Protein AF-A0A925RQB2-F1 (afdb_monomer_lite)

pLDDT: mean 77.6, std 22.83, range [22.53, 98.12]

Foldseek 3Di:
DDDDDDDDDDDDDQDDDDDDDPPDPDPPDAAEGEAQAPPHPPVPCPDPCVVRYNYDYHQDDVVSCVPQDFQQDQEAEDRDQFAQVSLVVVCVSCVRSHHQNHKYKYAQLAPPCVVPRRGNNVVNVVCCCVVVVFLKDDDFPHSMIMGHNCCVPVCVVVSVVVVVVLVVVCVPDVPPSRDDDD

Radius of gyration: 17.48 Å; chains: 1; bounding box: 41×42×46 Å

Sequence (182 aa):
MLPVAACNGGGKLSGLYCARDRKALARGRRLVTLDAYPDHGEAYLNTEYAAKIDRRVGYLTPDLLTNDPLQSYDFIFLDAGHRYAEVKHDTELLLPLLSEGGYFLWHDYANWGRFNKLNGVPEYLHELSEGSGLPIARISGSGVAIHCPAWASSKRAVYLAALEDQNAASANDPWSVGSARG

Secondary structure (DSSP, 8-state):
-PPP------S--------S-SS---TT--EEEEESSTTTTGGGTTSTTGGGEEEEESS--TGGGTT--TT-EEEEEE----SHHHHHHHHHHHGGGEEEEEEEEES--SSTTTTTT---HHHHHHHHHHHH---EEEETTTTEEEE-GGGGTTTHHHHHHHHHHHHHHHTT-TT-TTS---

Structure (mmCIF, N/CA/C/O backbone):
data_AF-A0A925RQB2-F1
#
_entry.id   AF-A0A925RQB2-F1
#
loop_
_atom_site.group_PDB
_atom_site.id
_atom_site.type_symbol
_atom_site.label_atom_id
_atom_site.label_alt_id
_atom_site.label_comp_id
_atom_site.label_asym_id
_atom_site.label_entity_id
_atom_site.label_seq_id
_atom_site.pdbx_PDB_ins_code
_atom_site.Cartn_x
_atom_site.Cartn_y
_atom_site.Cartn_z
_atom_site.occupancy
_atom_site.B_iso_or_equiv
_atom_site.auth_seq_id
_atom_site.auth_comp_id
_atom_site.auth_asym_id
_atom_site.auth_atom_id
_atom_site.pdbx_PDB_model_num
ATOM 1 N N . MET A 1 1 ? 15.409 -24.572 14.974 1.00 28.67 1 MET A N 1
ATOM 2 C CA . MET A 1 1 ? 16.534 -23.942 14.256 1.00 28.67 1 MET A CA 1
ATOM 3 C C . MET A 1 1 ? 16.018 -23.570 12.870 1.00 28.67 1 MET A C 1
ATOM 5 O O . MET A 1 1 ? 15.758 -24.464 12.079 1.00 28.67 1 MET A O 1
ATOM 9 N N . LEU A 1 2 ? 15.676 -22.300 12.648 1.00 24.38 2 LEU A N 1
ATOM 10 C CA . LEU A 1 2 ? 15.154 -21.794 11.369 1.00 24.38 2 LEU A CA 1
ATOM 11 C C . LEU A 1 2 ? 16.307 -21.114 10.618 1.00 24.38 2 LEU A C 1
ATOM 13 O O . LEU A 1 2 ? 17.096 -20.439 11.282 1.00 24.38 2 LEU A O 1
ATOM 17 N N . PRO A 1 3 ? 16.425 -21.249 9.286 1.00 28.38 3 PRO A N 1
ATOM 18 C CA . PRO A 1 3 ? 17.392 -20.466 8.540 1.00 28.38 3 PRO A CA 1
ATOM 19 C C . PRO A 1 3 ? 16.861 -19.036 8.387 1.00 28.38 3 PRO A C 1
ATOM 21 O O . PRO A 1 3 ? 15.778 -18.809 7.850 1.00 28.38 3 PRO A O 1
ATOM 24 N N . VAL A 1 4 ? 17.632 -18.085 8.905 1.00 24.00 4 VAL A N 1
ATOM 25 C CA . VAL A 1 4 ? 17.542 -16.659 8.588 1.00 24.00 4 VAL A CA 1
ATOM 26 C C . VAL A 1 4 ? 18.332 -16.463 7.299 1.00 24.00 4 VAL A C 1
ATOM 28 O O . VAL A 1 4 ? 19.530 -16.736 7.277 1.00 24.00 4 VAL A O 1
ATOM 31 N N . ALA A 1 5 ? 17.677 -16.017 6.230 1.00 22.53 5 ALA A N 1
ATOM 32 C CA . ALA A 1 5 ? 18.368 -15.505 5.055 1.00 22.53 5 ALA A CA 1
ATOM 33 C C . ALA A 1 5 ? 18.423 -13.979 5.174 1.00 22.53 5 ALA A C 1
ATOM 35 O O . ALA A 1 5 ? 17.449 -13.285 4.896 1.00 22.53 5 ALA A O 1
ATOM 36 N N . ALA A 1 6 ? 19.559 -13.481 5.658 1.00 23.97 6 ALA A N 1
ATOM 37 C CA . ALA A 1 6 ? 19.970 -12.099 5.482 1.00 23.97 6 ALA A CA 1
ATOM 38 C C . ALA A 1 6 ? 20.800 -12.026 4.195 1.00 23.97 6 ALA A C 1
ATOM 40 O O . ALA A 1 6 ? 21.779 -12.761 4.065 1.00 23.97 6 ALA A O 1
ATOM 41 N N . CYS A 1 7 ? 20.441 -11.140 3.267 1.00 25.47 7 CYS A N 1
ATOM 42 C CA . CYS A 1 7 ? 21.325 -10.761 2.169 1.00 25.47 7 CYS A CA 1
ATOM 43 C C . CYS A 1 7 ? 21.833 -9.338 2.414 1.00 25.47 7 CYS A C 1
ATOM 45 O O . CYS A 1 7 ? 21.095 -8.366 2.292 1.00 25.47 7 CYS A O 1
ATOM 47 N N . ASN A 1 8 ? 23.112 -9.254 2.783 1.00 28.55 8 ASN A N 1
ATOM 48 C CA . ASN A 1 8 ? 23.937 -8.056 2.673 1.00 28.55 8 ASN A CA 1
ATOM 49 C C . ASN A 1 8 ? 24.392 -7.909 1.214 1.00 28.55 8 ASN A C 1
ATOM 51 O O . ASN A 1 8 ? 24.975 -8.842 0.666 1.00 28.55 8 ASN A O 1
ATOM 55 N N . GLY A 1 9 ? 24.188 -6.734 0.620 1.00 26.73 9 GLY A N 1
ATOM 56 C CA . GLY A 1 9 ? 24.735 -6.363 -0.689 1.00 26.73 9 GLY A CA 1
ATOM 57 C C . GLY A 1 9 ? 23.831 -5.356 -1.392 1.00 26.73 9 GLY A C 1
ATOM 58 O O . GLY A 1 9 ? 22.685 -5.666 -1.684 1.00 26.73 9 GLY A O 1
ATOM 59 N N . GLY A 1 10 ? 24.316 -4.129 -1.586 1.00 31.19 10 GLY A N 1
ATOM 60 C CA . GLY A 1 10 ? 23.510 -2.989 -2.019 1.00 31.19 10 GLY A CA 1
ATOM 61 C C . GLY A 1 10 ? 22.864 -3.133 -3.401 1.00 31.19 10 GLY A C 1
ATOM 62 O O . GLY A 1 10 ? 23.481 -3.639 -4.332 1.00 31.19 10 GLY A O 1
ATOM 63 N N . GLY A 1 11 ? 21.650 -2.587 -3.521 1.00 33.47 11 GLY A N 1
ATOM 64 C CA . GLY A 1 11 ? 20.972 -2.324 -4.792 1.00 33.47 11 GLY A CA 1
ATOM 65 C C . GLY A 1 11 ? 19.582 -2.953 -4.897 1.00 33.47 11 GLY A C 1
ATOM 66 O O . GLY A 1 11 ? 19.475 -4.110 -5.265 1.00 33.47 11 GLY A O 1
ATOM 67 N N . LYS A 1 12 ? 18.551 -2.142 -4.605 1.00 41.75 12 LYS A N 1
ATOM 68 C CA . LYS A 1 12 ? 17.113 -2.284 -4.935 1.00 41.75 12 LYS A CA 1
ATOM 69 C C . LYS A 1 12 ? 16.472 -3.664 -4.708 1.00 41.75 12 LYS A C 1
ATOM 71 O O . LYS A 1 12 ? 16.556 -4.560 -5.539 1.00 41.75 12 LYS A O 1
ATOM 76 N N . LEU A 1 13 ? 15.734 -3.768 -3.604 1.00 31.92 13 LEU A N 1
ATOM 77 C CA . LEU A 1 13 ? 14.808 -4.863 -3.327 1.00 31.92 13 LEU A CA 1
ATOM 78 C C . LEU A 1 13 ? 13.462 -4.594 -4.019 1.00 31.92 13 LEU A C 1
ATOM 80 O O . LEU A 1 13 ? 13.016 -3.456 -4.101 1.00 31.92 13 LEU A O 1
ATOM 84 N N . SER A 1 14 ? 12.854 -5.654 -4.548 1.00 36.66 14 SER A N 1
ATOM 85 C CA . SER A 1 14 ? 11.438 -5.730 -4.923 1.00 36.66 14 SER A CA 1
ATOM 86 C C . SER A 1 14 ? 10.809 -6.740 -3.964 1.00 36.66 14 SER A C 1
ATOM 88 O O . SER A 1 14 ? 11.253 -7.888 -3.874 1.00 36.66 14 SER A O 1
ATOM 90 N N . GLY A 1 15 ? 9.883 -6.266 -3.132 1.00 35.09 15 GLY A N 1
ATOM 91 C CA . GLY A 1 15 ? 9.416 -6.978 -1.946 1.00 35.09 15 GLY A CA 1
ATOM 92 C C . GLY A 1 15 ? 8.273 -7.963 -2.188 1.00 35.09 15 GLY A C 1
ATOM 93 O O . GLY A 1 15 ? 7.390 -7.717 -3.005 1.00 35.09 15 GLY A O 1
ATOM 94 N N . LEU A 1 16 ? 8.249 -9.050 -1.400 1.00 32.28 16 LEU A N 1
ATOM 95 C CA . LEU A 1 16 ? 7.038 -9.823 -1.115 1.00 32.28 16 LEU A CA 1
ATOM 96 C C . LEU A 1 16 ? 7.206 -10.798 0.076 1.00 32.28 16 LEU A C 1
ATOM 98 O O . LEU A 1 16 ? 8.047 -11.691 0.021 1.00 32.28 16 LEU A O 1
ATOM 102 N N . TYR A 1 17 ? 6.354 -10.711 1.108 1.00 38.97 17 TYR A N 1
ATOM 103 C CA . TYR A 1 17 ? 6.124 -11.793 2.086 1.00 38.97 17 TYR A CA 1
ATOM 104 C C . TYR A 1 17 ? 4.675 -11.765 2.608 1.00 38.97 17 TYR A C 1
ATOM 106 O O . TYR A 1 17 ? 4.195 -10.728 3.054 1.00 38.97 17 TYR A O 1
ATOM 114 N N . CYS A 1 18 ? 4.001 -12.923 2.619 1.00 30.14 18 CYS A N 1
ATOM 115 C CA . CYS A 1 18 ? 2.698 -13.134 3.266 1.00 30.14 18 CYS A CA 1
ATOM 116 C C . CYS A 1 18 ? 2.768 -14.305 4.266 1.00 30.14 18 CYS A C 1
ATOM 118 O O . CYS A 1 18 ? 3.526 -15.260 4.095 1.00 30.14 18 CYS A O 1
ATOM 120 N N . ALA A 1 19 ? 1.994 -14.173 5.345 1.00 30.70 19 ALA A N 1
ATOM 121 C CA . ALA A 1 19 ? 2.156 -14.802 6.649 1.00 30.70 19 ALA A CA 1
ATOM 122 C C . ALA A 1 19 ? 1.795 -16.301 6.777 1.00 30.70 19 ALA A C 1
ATOM 124 O O . ALA A 1 19 ? 1.042 -16.880 6.000 1.00 30.70 19 ALA A O 1
ATOM 125 N N . ARG A 1 20 ? 2.353 -16.869 7.861 1.00 35.81 20 ARG A N 1
ATOM 126 C CA . ARG A 1 20 ? 2.060 -18.121 8.590 1.00 35.81 20 ARG A CA 1
ATOM 127 C C . ARG A 1 20 ? 0.790 -18.885 8.170 1.00 35.81 20 ARG A C 1
ATOM 129 O O . ARG A 1 20 ? -0.264 -18.673 8.750 1.00 35.81 20 ARG A O 1
ATOM 136 N N . ASP A 1 21 ? 0.949 -19.876 7.299 1.00 32.41 21 ASP A N 1
ATOM 137 C CA . ASP A 1 21 ? 0.680 -21.296 7.584 1.00 32.41 21 ASP A CA 1
ATOM 138 C C . ASP A 1 21 ? 1.189 -22.133 6.393 1.00 32.41 21 ASP A C 1
ATOM 140 O O . ASP A 1 21 ? 0.925 -21.808 5.237 1.00 32.41 21 ASP A O 1
ATOM 144 N N . ARG A 1 22 ? 1.951 -23.209 6.634 1.00 40.47 22 ARG A N 1
ATOM 145 C CA . ARG A 1 22 ? 2.504 -24.055 5.548 1.00 40.47 22 ARG A CA 1
ATOM 146 C C . ARG A 1 22 ? 1.448 -24.964 4.914 1.00 40.47 22 ARG A C 1
ATOM 148 O O . ARG A 1 22 ? 1.740 -25.650 3.935 1.00 40.47 22 ARG A O 1
ATOM 155 N N . LYS A 1 23 ? 0.230 -25.004 5.456 1.00 33.28 23 LYS A N 1
ATOM 156 C CA . LYS A 1 23 ? -0.856 -25.837 4.940 1.00 33.28 23 LYS A CA 1
ATOM 157 C C . LYS A 1 23 ? -1.840 -24.994 4.134 1.00 33.28 23 LYS A C 1
ATOM 159 O O . LYS A 1 23 ? -2.765 -24.407 4.671 1.00 33.28 23 LYS A O 1
ATOM 164 N N . ALA A 1 24 ? -1.627 -25.032 2.821 1.00 38.72 24 ALA A N 1
ATOM 165 C CA . ALA A 1 24 ? -2.525 -24.568 1.770 1.00 38.72 24 ALA A CA 1
ATOM 166 C C . ALA A 1 24 ? -2.785 -23.048 1.728 1.00 38.72 24 ALA A C 1
ATOM 168 O O . ALA A 1 24 ? -3.635 -22.497 2.427 1.00 38.72 24 ALA A O 1
ATOM 169 N N . LEU A 1 25 ? -2.174 -22.388 0.738 1.00 49.84 25 LEU A N 1
ATOM 170 C CA . LEU A 1 25 ? -2.917 -21.391 -0.033 1.00 49.84 25 LEU A CA 1
ATOM 171 C C . LEU A 1 25 ? -4.225 -22.073 -0.462 1.00 49.84 25 LEU A C 1
ATOM 173 O O . LEU A 1 25 ? -4.214 -22.975 -1.299 1.00 49.84 25 LEU A O 1
ATOM 177 N N . ALA A 1 26 ? -5.328 -21.751 0.214 1.00 45.72 26 ALA A N 1
ATOM 178 C CA . ALA A 1 26 ? -6.637 -22.294 -0.111 1.00 45.72 26 ALA A CA 1
ATOM 179 C C . ALA A 1 26 ? -6.948 -22.022 -1.592 1.00 45.72 26 ALA A C 1
ATOM 181 O O . ALA A 1 26 ? -6.505 -21.011 -2.143 1.00 45.72 26 ALA A O 1
ATOM 182 N N . ARG A 1 27 ? -7.702 -22.925 -2.236 1.00 48.12 27 ARG A N 1
ATOM 183 C CA . ARG A 1 27 ? -8.175 -22.748 -3.619 1.00 48.12 27 ARG A CA 1
ATOM 184 C C . ARG A 1 27 ? -8.740 -21.330 -3.785 1.00 48.12 27 ARG A C 1
ATOM 186 O O . ARG A 1 27 ? -9.687 -20.981 -3.090 1.00 48.12 27 ARG A O 1
ATOM 193 N N . GLY A 1 28 ? -8.145 -20.540 -4.679 1.00 60.59 28 GLY A N 1
ATOM 194 C CA . GLY A 1 28 ? -8.595 -19.181 -5.001 1.00 60.59 28 GLY A CA 1
ATOM 195 C C . GLY A 1 28 ? -7.730 -18.030 -4.473 1.00 60.59 28 GLY A C 1
ATOM 196 O O . GLY A 1 28 ? -7.988 -16.895 -4.852 1.00 60.59 28 GLY A O 1
ATOM 197 N N . ARG A 1 29 ? -6.694 -18.276 -3.656 1.00 72.69 29 ARG A N 1
ATOM 198 C CA . ARG A 1 29 ? -5.721 -17.224 -3.297 1.00 72.69 29 ARG A CA 1
ATOM 199 C C . ARG A 1 29 ? -4.722 -17.023 -4.436 1.00 72.69 29 ARG A C 1
ATOM 201 O O . ARG A 1 29 ? -4.066 -17.981 -4.844 1.00 72.69 29 ARG A O 1
ATOM 208 N N . ARG A 1 30 ? -4.609 -15.791 -4.931 1.00 81.50 30 ARG A N 1
ATOM 209 C CA . ARG A 1 30 ? -3.688 -15.401 -6.005 1.00 81.50 30 ARG A CA 1
ATOM 210 C C . ARG A 1 30 ? -2.631 -14.475 -5.432 1.00 81.50 30 ARG A C 1
ATOM 212 O O . ARG A 1 30 ? -2.961 -13.553 -4.695 1.00 81.50 30 ARG A O 1
ATOM 219 N N . LEU A 1 31 ? -1.381 -14.725 -5.789 1.00 90.50 31 LEU A N 1
ATOM 220 C CA . LEU A 1 31 ? -0.293 -13.808 -5.515 1.00 90.50 31 LEU A CA 1
ATOM 221 C C . LEU A 1 31 ? 0.082 -13.115 -6.818 1.00 90.50 31 LEU A C 1
ATOM 223 O O . LEU A 1 31 ? 0.338 -13.797 -7.806 1.00 90.50 31 LEU A O 1
ATOM 227 N N . VAL A 1 32 ? 0.075 -11.788 -6.823 1.00 92.81 32 VAL A N 1
ATOM 228 C CA . VAL A 1 32 ? 0.421 -10.975 -7.992 1.00 92.81 32 VAL A CA 1
ATOM 229 C C . VAL A 1 32 ? 1.667 -10.174 -7.649 1.00 92.81 32 VAL A C 1
ATOM 231 O O . VAL A 1 32 ? 1.728 -9.581 -6.573 1.00 92.81 32 VAL A O 1
ATOM 234 N N . THR A 1 33 ? 2.657 -10.172 -8.538 1.00 92.50 33 THR A N 1
ATOM 235 C CA . THR A 1 33 ? 3.832 -9.299 -8.419 1.00 92.50 33 THR A CA 1
ATOM 236 C C . THR A 1 33 ? 3.915 -8.380 -9.625 1.00 92.50 33 THR A C 1
ATOM 238 O O . THR A 1 33 ? 3.571 -8.769 -10.743 1.00 92.50 33 THR A O 1
ATOM 241 N N . LEU A 1 34 ? 4.355 -7.150 -9.382 1.00 93.12 34 LEU A N 1
ATOM 242 C CA . LEU A 1 34 ? 4.580 -6.126 -10.394 1.00 93.12 34 LEU A CA 1
ATOM 243 C C . LEU A 1 34 ? 6.048 -5.722 -10.312 1.00 93.12 34 LEU A C 1
ATOM 245 O O . LEU A 1 34 ? 6.461 -5.023 -9.390 1.00 93.12 34 LEU A O 1
ATOM 249 N N . ASP A 1 35 ? 6.829 -6.204 -11.268 1.00 91.00 35 ASP A N 1
ATOM 250 C CA . ASP A 1 35 ? 8.269 -6.004 -11.324 1.00 91.00 35 ASP A CA 1
ATOM 251 C C . ASP A 1 35 ? 8.613 -5.057 -12.473 1.00 91.00 35 ASP A C 1
ATOM 253 O O . ASP A 1 35 ? 8.298 -5.338 -13.625 1.00 91.00 35 ASP A O 1
ATOM 257 N N . ALA A 1 36 ? 9.305 -3.948 -12.203 1.00 89.56 36 ALA A N 1
ATOM 258 C CA . ALA A 1 36 ? 9.655 -2.995 -13.263 1.00 89.56 36 ALA A CA 1
ATOM 259 C C . ALA A 1 36 ? 10.557 -3.610 -14.352 1.00 89.56 36 ALA A C 1
ATOM 261 O O . ALA A 1 36 ? 10.474 -3.213 -15.516 1.00 89.56 36 ALA A O 1
ATOM 262 N N . TYR A 1 37 ? 11.399 -4.580 -13.979 1.00 89.44 37 TYR A N 1
ATOM 263 C CA . TYR A 1 37 ? 12.404 -5.180 -14.852 1.00 89.44 37 TYR A CA 1
ATOM 264 C C . TYR A 1 37 ? 12.289 -6.712 -14.897 1.00 89.44 37 TYR A C 1
ATOM 266 O O . TYR A 1 37 ? 11.906 -7.341 -13.908 1.00 89.44 37 TYR A O 1
ATOM 274 N N . PRO A 1 38 ? 12.615 -7.340 -16.041 1.00 87.75 38 PRO A N 1
ATOM 275 C CA . PRO A 1 38 ? 12.459 -8.780 -16.236 1.00 87.75 38 PRO A CA 1
ATOM 276 C C . PRO A 1 38 ? 13.404 -9.638 -15.385 1.00 87.75 38 PRO A C 1
ATOM 278 O O . PRO A 1 38 ? 13.110 -10.820 -15.210 1.00 87.75 38 PRO A O 1
ATOM 281 N N . ASP A 1 39 ? 14.471 -9.061 -14.843 1.00 87.81 39 ASP A N 1
ATOM 282 C CA . ASP A 1 39 ? 15.444 -9.701 -13.955 1.00 87.81 39 ASP A CA 1
ATOM 283 C C . ASP A 1 39 ? 15.070 -9.611 -12.461 1.00 87.81 39 ASP A C 1
ATOM 285 O O . ASP A 1 39 ? 15.616 -10.319 -11.613 1.00 87.81 39 ASP A O 1
ATOM 289 N N . HIS A 1 40 ? 14.071 -8.801 -12.109 1.00 86.38 40 HIS A N 1
ATOM 290 C CA . HIS A 1 40 ? 13.502 -8.791 -10.763 1.00 86.38 40 HIS A CA 1
ATOM 291 C C . HIS A 1 40 ? 12.614 -10.025 -10.542 1.00 86.38 40 HIS A C 1
ATOM 293 O O . HIS A 1 40 ? 11.842 -10.411 -11.417 1.00 86.38 40 HIS A O 1
ATOM 299 N N . GLY A 1 41 ? 12.711 -10.672 -9.378 1.00 82.19 41 GLY A N 1
ATOM 300 C CA . GLY A 1 41 ? 11.933 -11.881 -9.073 1.00 82.19 41 GLY A CA 1
ATOM 301 C C . GLY A 1 41 ? 12.469 -13.178 -9.705 1.00 82.19 41 GLY A C 1
ATOM 302 O O . GLY A 1 41 ? 11.850 -14.234 -9.546 1.00 82.19 41 GLY A O 1
ATOM 303 N N . GLU A 1 42 ? 13.639 -13.147 -10.359 1.00 83.50 42 GLU A N 1
ATOM 304 C CA . GLU A 1 42 ? 14.295 -14.330 -10.951 1.00 83.50 42 GLU A CA 1
ATOM 305 C C . GLU A 1 42 ? 14.499 -15.481 -9.957 1.00 83.50 42 GLU A C 1
ATOM 307 O O . GLU A 1 42 ? 14.419 -16.652 -10.336 1.00 83.50 42 GLU A O 1
ATOM 312 N N . ALA A 1 43 ? 14.675 -15.155 -8.671 1.00 86.38 43 ALA A N 1
ATOM 313 C CA . ALA A 1 43 ? 14.815 -16.120 -7.582 1.00 86.38 43 ALA A CA 1
ATOM 314 C C . ALA A 1 43 ? 13.663 -17.144 -7.514 1.00 86.38 43 ALA A C 1
ATOM 316 O O . ALA A 1 43 ? 13.838 -18.221 -6.941 1.00 86.38 43 ALA A O 1
ATOM 317 N N . TYR A 1 44 ? 12.502 -16.841 -8.107 1.00 85.94 44 TYR A N 1
ATOM 318 C CA . TYR A 1 44 ? 11.328 -17.709 -8.077 1.00 85.94 44 TYR A CA 1
ATOM 319 C C . TYR A 1 44 ? 11.131 -18.564 -9.335 1.00 85.94 44 TYR A C 1
ATOM 321 O O . TYR A 1 44 ? 10.467 -19.594 -9.215 1.00 85.94 44 TYR A O 1
ATOM 329 N N . LEU A 1 45 ? 11.717 -18.216 -10.494 1.00 82.88 45 LEU A N 1
ATOM 330 C CA . LEU A 1 45 ? 11.382 -18.780 -11.822 1.00 82.88 45 LEU A CA 1
ATOM 331 C C . LEU A 1 45 ? 11.521 -20.310 -11.933 1.00 82.88 45 LEU A C 1
ATOM 333 O O . LEU A 1 45 ? 10.814 -20.931 -12.719 1.00 82.88 45 LEU A O 1
ATOM 337 N N . ASN A 1 46 ? 12.377 -20.924 -11.113 1.00 87.25 46 ASN A N 1
ATOM 338 C CA . ASN A 1 46 ? 12.624 -22.372 -11.103 1.00 87.25 46 ASN A CA 1
ATOM 339 C C . ASN A 1 46 ? 12.256 -23.034 -9.767 1.00 87.25 46 ASN A C 1
ATOM 341 O O . ASN A 1 46 ? 12.834 -24.045 -9.372 1.00 87.25 46 ASN A O 1
ATOM 345 N N . THR A 1 47 ? 11.311 -22.443 -9.041 1.00 87.88 47 THR A N 1
ATOM 346 C CA . THR A 1 47 ? 10.836 -22.955 -7.753 1.00 87.88 47 THR A CA 1
ATOM 347 C C . THR A 1 47 ? 9.385 -23.413 -7.858 1.00 87.88 47 THR A C 1
ATOM 349 O O . THR A 1 47 ? 8.634 -22.966 -8.723 1.00 87.88 47 THR A O 1
ATOM 352 N N . GLU A 1 48 ? 8.932 -24.238 -6.914 1.00 87.88 48 GLU A N 1
ATOM 353 C CA . GLU A 1 48 ? 7.507 -24.583 -6.785 1.00 87.88 48 GLU A CA 1
ATOM 354 C C . GLU A 1 48 ? 6.595 -23.365 -6.520 1.00 87.88 48 GLU A C 1
ATOM 356 O O . GLU A 1 48 ? 5.368 -23.470 -6.586 1.00 87.88 48 GLU A O 1
ATOM 361 N N . TYR A 1 49 ? 7.181 -22.211 -6.180 1.00 85.12 49 TYR A N 1
ATOM 362 C CA . TYR A 1 49 ? 6.459 -20.975 -5.912 1.00 85.12 49 TYR A CA 1
ATOM 363 C C . TYR A 1 49 ? 6.141 -20.192 -7.186 1.00 85.12 49 TYR A C 1
ATOM 365 O O . TYR A 1 49 ? 5.141 -19.484 -7.180 1.00 85.12 49 TYR A O 1
ATOM 373 N N . ALA A 1 50 ? 6.897 -20.360 -8.283 1.00 87.56 50 ALA A N 1
ATOM 374 C CA . ALA A 1 50 ? 6.623 -19.663 -9.548 1.00 87.56 50 ALA A CA 1
ATOM 375 C C . ALA A 1 50 ? 5.187 -19.892 -10.031 1.00 87.56 50 ALA A C 1
ATOM 377 O O . ALA A 1 50 ? 4.492 -18.947 -10.376 1.00 87.56 50 ALA A O 1
ATOM 378 N N . ALA A 1 51 ? 4.700 -21.134 -9.965 1.00 86.06 51 ALA A N 1
ATOM 379 C CA . ALA A 1 51 ? 3.336 -21.475 -10.376 1.00 86.06 51 ALA A CA 1
ATOM 380 C C . ALA A 1 51 ? 2.236 -20.840 -9.497 1.00 86.06 51 ALA A C 1
ATOM 382 O O . ALA A 1 51 ? 1.059 -20.902 -9.846 1.00 86.06 51 ALA A O 1
ATOM 383 N N . LYS A 1 52 ? 2.600 -20.264 -8.343 1.00 86.94 52 LYS A N 1
ATOM 384 C CA . LYS A 1 52 ? 1.687 -19.588 -7.409 1.00 86.94 52 LYS A CA 1
ATOM 385 C C . LYS A 1 52 ? 1.693 -18.065 -7.602 1.00 86.94 52 LYS A C 1
ATOM 387 O O . LYS A 1 52 ? 0.876 -17.398 -6.972 1.00 86.94 52 LYS A O 1
ATOM 392 N N . ILE A 1 53 ? 2.596 -17.538 -8.435 1.00 88.81 53 ILE A N 1
ATOM 393 C CA . ILE A 1 53 ? 2.821 -16.109 -8.656 1.00 88.81 53 ILE A CA 1
ATOM 394 C C . ILE A 1 53 ? 2.365 -15.740 -10.071 1.00 88.81 53 ILE A C 1
ATOM 396 O O . ILE A 1 53 ? 2.922 -16.202 -11.063 1.00 88.81 53 ILE A O 1
ATOM 400 N N . ASP A 1 54 ? 1.373 -14.863 -10.165 1.00 90.31 54 ASP A N 1
ATOM 401 C CA . ASP A 1 54 ? 1.097 -14.097 -11.375 1.00 90.31 54 ASP A CA 1
ATOM 402 C C . ASP A 1 54 ? 2.077 -12.924 -11.443 1.00 90.31 54 ASP A C 1
ATOM 404 O O . ASP A 1 54 ? 1.845 -11.860 -10.866 1.00 90.31 54 ASP A O 1
ATOM 408 N N . ARG A 1 55 ? 3.216 -13.156 -12.096 1.00 90.25 55 ARG A N 1
ATOM 409 C CA . ARG A 1 55 ? 4.257 -12.145 -12.252 1.00 90.25 55 ARG A CA 1
ATOM 410 C C . ARG A 1 55 ? 3.999 -11.304 -13.492 1.00 90.25 55 ARG A C 1
ATOM 412 O O . ARG A 1 55 ? 3.973 -11.821 -14.609 1.00 90.25 55 ARG A O 1
ATOM 419 N N . ARG A 1 56 ? 3.910 -9.995 -13.295 1.00 91.69 56 ARG A N 1
ATOM 420 C CA . ARG A 1 56 ? 3.735 -8.999 -14.350 1.00 91.69 56 ARG A CA 1
ATOM 421 C C . ARG A 1 56 ? 4.967 -8.110 -14.396 1.00 91.69 56 ARG A C 1
ATOM 423 O O . ARG A 1 56 ? 5.448 -7.664 -13.359 1.00 91.69 56 ARG A O 1
ATOM 430 N N . VAL A 1 57 ? 5.482 -7.877 -15.600 1.00 91.62 57 VAL A N 1
ATOM 431 C CA . VAL A 1 57 ? 6.721 -7.121 -15.806 1.00 91.62 57 VAL A CA 1
ATOM 432 C C . VAL A 1 57 ? 6.422 -5.815 -16.530 1.00 91.62 57 VAL A C 1
ATOM 434 O O . VAL A 1 57 ? 5.804 -5.825 -17.594 1.00 91.62 57 VAL A O 1
ATOM 437 N N . GLY A 1 58 ? 6.884 -4.706 -15.961 1.00 91.31 58 GLY A N 1
ATOM 438 C CA . GLY A 1 58 ? 6.738 -3.352 -16.482 1.00 91.31 58 GLY A CA 1
ATOM 439 C C . GLY A 1 58 ? 6.535 -2.322 -15.371 1.00 91.31 58 GLY A C 1
ATOM 440 O O . GLY A 1 58 ? 6.254 -2.662 -14.223 1.00 91.31 58 GLY A O 1
ATOM 441 N N . TYR A 1 59 ? 6.676 -1.042 -15.715 1.00 91.38 59 TYR A N 1
ATOM 442 C CA . TYR A 1 59 ? 6.312 0.049 -14.807 1.00 91.38 59 TYR A CA 1
ATOM 443 C C . TYR A 1 59 ? 4.814 0.038 -14.525 1.00 91.38 59 TYR A C 1
ATOM 445 O O . TYR A 1 59 ? 4.026 -0.243 -15.426 1.00 91.38 59 TYR A O 1
ATOM 453 N N . LEU A 1 60 ? 4.425 0.395 -13.301 1.00 93.62 60 LEU A N 1
ATOM 454 C CA . LEU A 1 60 ? 3.026 0.419 -12.902 1.00 93.62 60 LEU A CA 1
ATOM 455 C C . LEU A 1 60 ? 2.227 1.430 -13.733 1.00 93.62 60 LEU A C 1
ATOM 457 O O . LEU A 1 60 ? 2.439 2.643 -13.673 1.00 93.62 60 LEU A O 1
ATOM 461 N N . THR A 1 61 ? 1.280 0.910 -14.505 1.00 94.56 61 THR A N 1
ATOM 462 C CA . THR A 1 61 ? 0.337 1.678 -15.318 1.00 94.56 61 THR A CA 1
ATOM 463 C C . THR A 1 61 ? -1.075 1.121 -15.133 1.00 94.56 61 THR A C 1
ATOM 465 O O . THR A 1 61 ? -1.227 -0.041 -14.747 1.00 94.56 61 THR A O 1
ATOM 468 N N . PRO A 1 62 ? -2.125 1.901 -15.449 1.00 93.31 62 PRO A N 1
ATOM 469 C CA . PRO A 1 62 ? -3.497 1.388 -15.471 1.00 93.31 62 PRO A CA 1
ATOM 470 C C . PRO A 1 62 ? -3.672 0.145 -16.361 1.00 93.31 62 PRO A C 1
ATOM 472 O O . PRO A 1 62 ? -4.418 -0.768 -16.014 1.00 93.31 62 PRO A O 1
ATOM 475 N N . ASP A 1 63 ? -2.939 0.064 -17.474 1.00 94.81 63 ASP A N 1
ATOM 476 C CA . ASP A 1 63 ? -3.001 -1.075 -18.396 1.00 94.81 63 ASP A CA 1
ATOM 477 C C . ASP A 1 63 ? -2.543 -2.381 -17.726 1.00 94.81 63 ASP A C 1
ATOM 479 O O . ASP A 1 63 ? -3.175 -3.425 -17.898 1.00 94.81 63 ASP A O 1
ATOM 483 N N . LEU A 1 64 ? -1.504 -2.326 -16.880 1.00 91.19 64 LEU A N 1
ATOM 484 C CA . LEU A 1 64 ? -1.055 -3.487 -16.097 1.00 91.19 64 LEU A CA 1
ATOM 485 C C . LEU A 1 64 ? -2.077 -3.951 -15.052 1.00 91.19 64 LEU A C 1
ATOM 487 O O . LEU A 1 64 ? -1.988 -5.095 -14.601 1.00 91.19 64 LEU A O 1
ATOM 491 N N . LEU A 1 65 ? -3.026 -3.087 -14.685 1.00 92.12 65 LEU A N 1
ATOM 492 C CA . LEU A 1 65 ? -4.074 -3.332 -13.692 1.00 92.12 65 LEU A CA 1
ATOM 493 C C . LEU A 1 65 ? -5.456 -3.565 -14.322 1.00 92.12 65 LEU A C 1
ATOM 495 O O . LEU A 1 65 ? -6.441 -3.734 -13.611 1.00 92.12 65 LEU A O 1
ATOM 499 N N . THR A 1 66 ? -5.565 -3.581 -15.655 1.00 92.00 66 THR A N 1
ATOM 500 C CA . THR A 1 66 ? -6.864 -3.600 -16.362 1.00 92.00 66 THR A CA 1
ATOM 501 C C . THR A 1 66 ? -7.743 -4.800 -15.995 1.00 92.00 66 THR A C 1
ATOM 503 O O . THR A 1 66 ? -8.967 -4.720 -16.065 1.00 92.00 66 THR A O 1
ATOM 506 N N . ASN A 1 67 ? -7.134 -5.915 -15.587 1.00 89.50 67 ASN A N 1
ATOM 507 C CA . ASN A 1 67 ? -7.848 -7.140 -15.225 1.00 89.50 67 ASN A CA 1
ATOM 508 C C . ASN A 1 67 ? -8.079 -7.288 -13.713 1.00 89.50 67 ASN A C 1
ATOM 510 O O . ASN A 1 67 ? -8.557 -8.338 -13.279 1.00 89.50 67 ASN A O 1
ATOM 514 N N . ASP A 1 68 ? -7.728 -6.281 -12.916 1.00 90.75 68 ASP A N 1
ATOM 515 C CA . ASP A 1 68 ? -7.857 -6.301 -11.464 1.00 90.75 68 ASP A CA 1
ATOM 516 C C . ASP A 1 68 ? -9.115 -5.546 -11.039 1.00 90.75 68 ASP A C 1
ATOM 518 O O . ASP A 1 68 ? -9.210 -4.330 -11.226 1.00 90.75 68 ASP A O 1
ATOM 522 N N . PRO A 1 69 ? -10.114 -6.244 -10.473 1.00 91.25 69 PRO A N 1
ATOM 523 C CA . PRO A 1 69 ? -11.303 -5.581 -9.975 1.00 91.25 69 PRO A CA 1
ATOM 524 C C . PRO A 1 69 ? -10.966 -4.647 -8.809 1.00 91.25 69 PRO A C 1
ATOM 526 O O . PRO A 1 69 ? -10.077 -4.915 -8.004 1.00 91.25 69 PRO A O 1
ATOM 529 N N . LEU A 1 70 ? -11.743 -3.577 -8.660 1.00 93.81 70 LEU A N 1
ATOM 530 C CA . LEU A 1 70 ? -11.683 -2.761 -7.450 1.00 93.81 70 LEU A CA 1
ATOM 531 C C . LEU A 1 70 ? -11.967 -3.625 -6.216 1.00 93.81 70 LEU A C 1
ATOM 533 O O . LEU A 1 70 ? -12.778 -4.552 -6.273 1.00 93.81 70 LEU A O 1
ATOM 537 N N . GLN A 1 71 ? -11.326 -3.290 -5.096 1.00 94.44 71 GLN A N 1
ATOM 538 C CA . GLN A 1 71 ? -11.489 -3.996 -3.823 1.00 94.44 71 GLN A CA 1
ATOM 539 C C . GLN A 1 71 ? -11.221 -5.516 -3.885 1.00 94.44 71 GLN A C 1
ATOM 541 O O . GLN A 1 71 ? -11.796 -6.278 -3.106 1.00 94.44 71 GLN A O 1
ATOM 546 N N . SER A 1 72 ? -10.361 -5.984 -4.797 1.00 92.25 72 SER A N 1
ATOM 547 C CA . SER A 1 72 ? -10.045 -7.411 -4.945 1.00 92.25 72 SER A CA 1
ATOM 548 C C . SER A 1 72 ? -8.865 -7.899 -4.102 1.00 92.25 72 SER A C 1
ATOM 550 O O . SER A 1 72 ? -8.652 -9.108 -4.024 1.00 92.25 72 SER A O 1
ATOM 552 N N . TYR A 1 73 ? -8.088 -6.997 -3.496 1.00 94.44 73 TYR A N 1
ATOM 553 C CA . TYR A 1 73 ? -6.892 -7.343 -2.724 1.00 94.44 73 TYR A CA 1
ATOM 554 C C . TYR A 1 73 ? -7.136 -7.228 -1.219 1.00 94.44 73 TYR A C 1
ATOM 556 O O . TYR A 1 73 ? -7.599 -6.207 -0.712 1.00 94.44 73 TYR A O 1
ATOM 564 N N . ASP A 1 74 ? -6.799 -8.275 -0.472 1.00 96.06 74 ASP A N 1
ATOM 565 C CA . ASP A 1 74 ? -6.780 -8.276 0.996 1.00 96.06 74 ASP A CA 1
ATOM 566 C C . ASP A 1 74 ? -5.436 -7.791 1.564 1.00 96.06 74 ASP A C 1
ATOM 568 O O . ASP A 1 74 ? -5.339 -7.434 2.740 1.00 96.06 74 ASP A O 1
ATOM 572 N N . PHE A 1 75 ? -4.404 -7.734 0.726 1.00 96.81 75 PHE A N 1
ATOM 573 C CA . PHE A 1 75 ? -3.075 -7.288 1.101 1.00 96.81 75 PHE A CA 1
ATOM 574 C C . PHE A 1 75 ? -2.337 -6.667 -0.090 1.00 96.81 75 PHE A C 1
ATOM 576 O O . PHE A 1 75 ? -2.269 -7.264 -1.164 1.00 96.81 75 PHE A O 1
ATOM 583 N N . ILE A 1 76 ? -1.752 -5.488 0.122 1.00 97.75 76 ILE A N 1
ATOM 584 C CA . ILE A 1 76 ? -0.876 -4.795 -0.829 1.00 97.75 76 ILE A CA 1
ATOM 585 C C . ILE A 1 76 ? 0.394 -4.379 -0.084 1.00 97.75 76 ILE A C 1
ATOM 587 O O . ILE A 1 76 ? 0.321 -3.788 0.993 1.00 97.75 76 ILE A O 1
ATOM 591 N N . PHE A 1 77 ? 1.559 -4.680 -0.657 1.00 97.56 77 PHE A N 1
ATOM 592 C CA . PHE A 1 77 ? 2.863 -4.273 -0.132 1.00 97.56 77 PHE A CA 1
ATOM 593 C C . PHE A 1 77 ? 3.617 -3.490 -1.207 1.00 97.56 77 PHE A C 1
ATOM 595 O O . PHE A 1 77 ? 3.976 -4.057 -2.237 1.00 97.56 77 PHE A O 1
ATOM 602 N N . LEU A 1 78 ? 3.828 -2.195 -0.975 1.00 96.44 78 LEU A N 1
ATOM 603 C CA . LEU A 1 78 ? 4.506 -1.289 -1.897 1.00 96.44 78 LEU A CA 1
ATOM 604 C C . LEU A 1 78 ? 5.939 -1.023 -1.420 1.00 96.44 78 LEU A C 1
ATOM 606 O O . LEU A 1 78 ? 6.162 -0.332 -0.425 1.00 96.44 78 LEU A O 1
ATOM 610 N N . ASP A 1 79 ? 6.897 -1.576 -2.160 1.00 93.00 79 ASP A N 1
ATOM 611 C CA . ASP A 1 79 ? 8.343 -1.403 -1.981 1.00 93.00 79 ASP A CA 1
ATOM 612 C C . ASP A 1 79 ? 8.970 -1.138 -3.356 1.00 93.00 79 ASP A C 1
ATOM 614 O O . ASP A 1 79 ? 9.438 -2.049 -4.042 1.00 93.00 79 ASP A O 1
ATOM 618 N N . ALA A 1 80 ? 8.823 0.103 -3.825 1.00 85.62 80 ALA A N 1
ATOM 619 C CA . ALA A 1 80 ? 9.109 0.491 -5.203 1.00 85.62 80 ALA A CA 1
ATOM 620 C C . ALA A 1 80 ? 9.907 1.808 -5.274 1.00 85.62 80 ALA A C 1
ATOM 622 O O . ALA A 1 80 ? 10.903 1.996 -4.573 1.00 85.62 80 ALA A O 1
ATOM 623 N N . GLY A 1 81 ? 9.539 2.712 -6.185 1.00 88.31 81 GLY A N 1
ATOM 624 C CA . GLY A 1 81 ? 10.192 4.011 -6.318 1.00 88.31 81 GLY A CA 1
ATOM 625 C C . GLY A 1 81 ? 10.092 4.825 -5.027 1.00 88.31 81 GLY A C 1
ATOM 626 O O . GLY A 1 81 ? 9.034 4.912 -4.417 1.00 88.31 81 GLY A O 1
ATOM 627 N N . HIS A 1 82 ? 11.200 5.444 -4.621 1.00 91.19 82 HIS A N 1
ATOM 628 C CA . HIS A 1 82 ? 11.275 6.231 -3.385 1.00 91.19 82 HIS A CA 1
ATOM 629 C C . HIS A 1 82 ? 11.135 7.732 -3.628 1.00 91.19 82 HIS A C 1
ATOM 631 O O . HIS A 1 82 ? 11.154 8.519 -2.687 1.00 91.19 82 HIS A O 1
ATOM 637 N N . ARG A 1 83 ? 11.001 8.173 -4.883 1.00 90.81 83 ARG A N 1
ATOM 638 C CA . ARG A 1 83 ? 10.723 9.582 -5.170 1.00 90.81 83 ARG A CA 1
ATOM 639 C C . ARG A 1 83 ? 9.251 9.847 -4.897 1.00 90.81 83 ARG A C 1
ATOM 641 O O . ARG A 1 83 ? 8.406 9.066 -5.315 1.00 90.81 83 ARG A O 1
ATOM 648 N N . TYR A 1 84 ? 8.947 10.992 -4.293 1.00 91.69 84 TYR A N 1
ATOM 649 C CA . TYR A 1 84 ? 7.577 11.408 -3.966 1.00 91.69 84 TYR A CA 1
ATOM 650 C C . TYR A 1 84 ? 6.570 11.159 -5.109 1.00 91.69 84 TYR A C 1
ATOM 652 O O . TYR A 1 84 ? 5.514 10.579 -4.886 1.00 91.69 84 TYR A O 1
ATOM 660 N N . ALA A 1 85 ? 6.916 11.536 -6.347 1.00 93.88 85 ALA A N 1
ATOM 661 C CA . ALA A 1 85 ? 6.029 11.370 -7.500 1.00 93.88 85 ALA A CA 1
ATOM 662 C C . ALA A 1 85 ? 5.736 9.897 -7.844 1.00 93.88 85 ALA A C 1
ATOM 664 O O . ALA A 1 85 ? 4.639 9.596 -8.298 1.00 93.88 85 ALA A O 1
ATOM 665 N N . GLU A 1 86 ? 6.697 8.995 -7.621 1.00 93.69 86 GLU A N 1
ATOM 666 C CA . GLU A 1 86 ? 6.524 7.552 -7.836 1.00 93.69 86 GLU A CA 1
ATOM 667 C C . GLU A 1 86 ? 5.649 6.952 -6.736 1.00 93.69 86 GLU A C 1
ATOM 669 O O . GLU A 1 86 ? 4.678 6.271 -7.042 1.00 93.69 86 GLU A O 1
ATOM 674 N N . VAL A 1 87 ? 5.921 7.288 -5.467 1.00 94.00 87 VAL A N 1
ATOM 675 C CA . VAL A 1 87 ? 5.105 6.834 -4.327 1.00 94.00 87 VAL A CA 1
ATOM 676 C C . VAL A 1 87 ? 3.651 7.272 -4.498 1.00 94.00 87 VAL A C 1
ATOM 678 O O . VAL A 1 87 ? 2.743 6.461 -4.317 1.00 94.00 87 VAL A O 1
ATOM 681 N N . LYS A 1 88 ? 3.431 8.539 -4.875 1.00 96.00 88 LYS A N 1
ATOM 682 C CA . LYS A 1 88 ? 2.102 9.097 -5.141 1.00 96.00 88 LYS A CA 1
ATOM 683 C C . LYS A 1 88 ? 1.389 8.346 -6.258 1.00 96.00 88 LYS A C 1
ATOM 685 O O . LYS A 1 88 ? 0.272 7.882 -6.061 1.00 96.00 88 LYS A O 1
ATOM 690 N N . HIS A 1 89 ? 2.047 8.214 -7.408 1.00 96.62 89 HIS A N 1
ATOM 691 C CA . HIS A 1 89 ? 1.499 7.524 -8.575 1.00 96.62 89 HIS A CA 1
ATOM 692 C C . HIS A 1 89 ? 1.111 6.077 -8.252 1.00 96.62 89 HIS A C 1
ATOM 694 O O . HIS A 1 89 ? -0.030 5.680 -8.487 1.00 96.62 89 HIS A O 1
ATOM 700 N N . ASP A 1 90 ? 2.023 5.312 -7.651 1.00 96.75 90 ASP A N 1
ATOM 701 C CA . ASP A 1 90 ? 1.790 3.900 -7.349 1.00 96.75 90 ASP A CA 1
ATOM 702 C C . ASP A 1 90 ? 0.697 3.726 -6.287 1.00 96.75 90 ASP A C 1
ATOM 704 O O . ASP A 1 90 ? -0.184 2.875 -6.422 1.00 96.75 90 ASP A O 1
ATOM 708 N N . THR A 1 91 ? 0.709 4.563 -5.246 1.00 97.00 91 THR A N 1
ATOM 709 C CA . THR A 1 91 ? -0.313 4.524 -4.193 1.00 97.00 91 THR A CA 1
ATOM 710 C C . THR A 1 91 ? -1.700 4.831 -4.754 1.00 97.00 91 THR A C 1
ATOM 712 O O . THR A 1 91 ? -2.638 4.093 -4.470 1.00 97.00 91 THR A O 1
ATOM 715 N N . GLU A 1 92 ? -1.847 5.872 -5.578 1.00 97.06 92 GLU A N 1
ATOM 716 C CA . GLU A 1 92 ? -3.146 6.281 -6.139 1.00 97.06 92 GLU A CA 1
ATOM 717 C C . GLU A 1 92 ? -3.738 5.232 -7.087 1.00 97.06 92 GLU A C 1
ATOM 719 O O . GLU A 1 92 ? -4.958 5.062 -7.121 1.00 97.06 92 GLU A O 1
ATOM 724 N N . LEU A 1 93 ? -2.897 4.491 -7.813 1.00 97.12 93 LEU A N 1
ATOM 725 C CA . LEU A 1 93 ? -3.348 3.395 -8.672 1.00 97.12 93 LEU A CA 1
ATOM 726 C C . LEU A 1 93 ? -3.744 2.141 -7.884 1.00 97.12 93 LEU A C 1
ATOM 728 O O . LEU A 1 93 ? -4.700 1.461 -8.257 1.00 97.12 93 LEU A O 1
ATOM 732 N N . LEU A 1 94 ? -3.021 1.821 -6.809 1.00 97.44 94 LEU A N 1
ATOM 733 C CA . LEU A 1 94 ? -3.223 0.581 -6.055 1.00 97.44 94 LEU A CA 1
ATOM 734 C C . LEU A 1 94 ? -4.285 0.704 -4.959 1.00 97.44 94 LEU A C 1
ATOM 736 O O . LEU A 1 94 ? -4.955 -0.280 -4.650 1.00 97.44 94 LEU A O 1
ATOM 740 N N . LEU A 1 95 ? -4.466 1.886 -4.364 1.00 96.94 95 LEU A N 1
ATOM 741 C CA . LEU A 1 95 ? -5.379 2.081 -3.234 1.00 96.94 95 LEU A CA 1
ATOM 742 C C . LEU A 1 95 ? -6.836 1.659 -3.543 1.00 96.94 95 LEU A C 1
ATOM 744 O O . LEU A 1 95 ? -7.423 0.981 -2.701 1.00 96.94 95 LEU A O 1
ATOM 748 N N . PRO A 1 96 ? -7.419 1.935 -4.731 1.00 96.94 96 PRO A N 1
ATOM 749 C CA . PRO A 1 96 ? -8.771 1.476 -5.082 1.00 96.94 96 PRO A CA 1
ATOM 750 C C . PRO A 1 96 ? -8.923 -0.050 -5.212 1.00 96.94 96 PRO A C 1
ATOM 752 O O . PRO A 1 96 ? -10.041 -0.573 -5.177 1.00 96.94 96 PRO A O 1
ATOM 755 N N . LEU A 1 97 ? -7.816 -0.776 -5.389 1.00 96.00 97 LEU A N 1
ATOM 756 C CA . LEU A 1 97 ? -7.809 -2.237 -5.488 1.00 96.00 97 LEU A CA 1
ATOM 757 C C . LEU A 1 97 ? -7.862 -2.912 -4.110 1.00 96.00 97 LEU A C 1
ATOM 759 O O . LEU A 1 97 ? -8.186 -4.099 -4.018 1.00 96.00 97 LEU A O 1
ATOM 763 N N . LEU A 1 98 ? -7.578 -2.170 -3.037 1.00 96.50 98 LEU A N 1
ATOM 764 C CA . LEU A 1 98 ? -7.621 -2.670 -1.670 1.00 96.50 98 LEU A CA 1
ATOM 765 C C . LEU A 1 98 ? -9.066 -2.867 -1.199 1.00 96.50 98 LEU A C 1
ATOM 767 O O . LEU A 1 98 ? -9.904 -1.975 -1.296 1.00 96.50 98 LEU A O 1
ATOM 771 N N . SER A 1 99 ? -9.358 -4.048 -0.668 1.00 95.06 99 SER A N 1
ATOM 772 C CA . SER A 1 99 ? -10.647 -4.367 -0.054 1.00 95.06 99 SER A CA 1
ATOM 773 C C . SER A 1 99 ? -10.845 -3.647 1.282 1.00 95.06 99 SER A C 1
ATOM 775 O O . SER A 1 99 ? -9.880 -3.323 1.972 1.00 95.06 99 SER A O 1
ATOM 777 N N . GLU A 1 100 ? -12.101 -3.468 1.704 1.00 94.25 100 GLU A N 1
ATOM 778 C CA . GLU A 1 100 ? -12.454 -2.772 2.958 1.00 94.25 100 GLU A CA 1
ATOM 779 C C . GLU A 1 100 ? -11.730 -3.333 4.201 1.00 94.25 100 GLU A C 1
ATOM 781 O O . GLU A 1 100 ? -11.351 -2.600 5.115 1.00 94.25 100 GLU A O 1
ATOM 786 N N . GLY A 1 101 ? -11.532 -4.654 4.245 1.00 93.06 101 GLY A N 1
ATOM 787 C CA . GLY A 1 101 ? -10.838 -5.342 5.336 1.00 93.06 101 GLY A CA 1
ATOM 788 C C . GLY A 1 101 ? -9.344 -5.563 5.103 1.00 93.06 101 GLY A C 1
ATOM 789 O O . GLY A 1 101 ? -8.701 -6.172 5.961 1.00 93.06 101 GLY A O 1
ATOM 790 N N . GLY A 1 102 ? -8.822 -5.130 3.956 1.00 95.06 102 GLY A N 1
ATOM 791 C CA . GLY A 1 102 ? -7.452 -5.373 3.538 1.00 95.06 102 GLY A CA 1
ATOM 792 C C . GLY A 1 102 ? -6.441 -4.444 4.200 1.00 95.06 102 GLY A C 1
ATOM 793 O O . GLY A 1 102 ? -6.796 -3.450 4.839 1.00 95.06 102 GLY A O 1
ATOM 794 N N . TYR A 1 103 ? -5.164 -4.779 4.031 1.00 97.12 103 TYR A N 1
ATOM 795 C CA . TYR A 1 103 ? -4.045 -3.986 4.534 1.00 97.12 103 TYR A CA 1
ATOM 796 C C . TYR A 1 103 ? -3.140 -3.501 3.403 1.00 97.12 103 TYR A C 1
ATOM 798 O O . TYR A 1 103 ? -2.692 -4.296 2.579 1.00 97.12 103 TYR A O 1
ATOM 806 N N . PHE A 1 104 ? -2.836 -2.205 3.406 1.00 98.12 104 PHE A N 1
ATOM 807 C CA . PHE A 1 104 ? -1.831 -1.596 2.539 1.00 98.12 104 PHE A CA 1
ATOM 808 C C . PHE A 1 104 ? -0.603 -1.271 3.372 1.00 98.12 104 PHE A C 1
ATOM 810 O O . PHE A 1 104 ? -0.715 -0.591 4.392 1.00 98.12 104 PHE A O 1
ATOM 817 N N . LEU A 1 105 ? 0.556 -1.762 2.956 1.00 97.88 105 LEU A N 1
ATOM 818 C CA . LEU A 1 105 ? 1.830 -1.477 3.593 1.00 97.88 105 LEU A CA 1
ATOM 819 C C . LEU A 1 105 ? 2.746 -0.730 2.626 1.00 97.88 105 LEU A C 1
ATOM 821 O O . LEU A 1 105 ? 2.858 -1.107 1.461 1.00 97.88 105 LEU A O 1
ATOM 825 N N . TRP A 1 106 ? 3.444 0.276 3.144 1.00 96.62 106 TRP A N 1
ATOM 826 C CA . TRP A 1 106 ? 4.515 0.977 2.438 1.00 96.62 106 TRP A CA 1
ATOM 827 C C . TRP A 1 106 ? 5.835 0.709 3.143 1.00 96.62 106 TRP A C 1
ATOM 829 O O . TRP A 1 106 ? 5.935 0.871 4.366 1.00 96.62 106 TRP A O 1
ATOM 839 N N . HIS A 1 107 ? 6.838 0.301 2.376 1.00 93.50 107 HIS A N 1
ATOM 840 C CA . HIS A 1 107 ? 8.203 0.182 2.864 1.00 93.50 107 HIS A CA 1
ATOM 841 C C . HIS A 1 107 ? 8.882 1.559 2.957 1.00 93.50 107 HIS A C 1
ATOM 843 O O . HIS A 1 107 ? 8.388 2.545 2.417 1.00 93.50 107 HIS A O 1
ATOM 849 N N . ASP A 1 108 ? 9.996 1.632 3.687 1.00 89.50 108 ASP A N 1
ATOM 850 C CA . ASP A 1 108 ? 10.811 2.840 3.845 1.00 89.50 108 ASP A CA 1
ATOM 851 C C . ASP A 1 108 ? 10.070 4.091 4.358 1.00 89.50 108 ASP A C 1
ATOM 853 O O . ASP A 1 108 ? 10.482 5.231 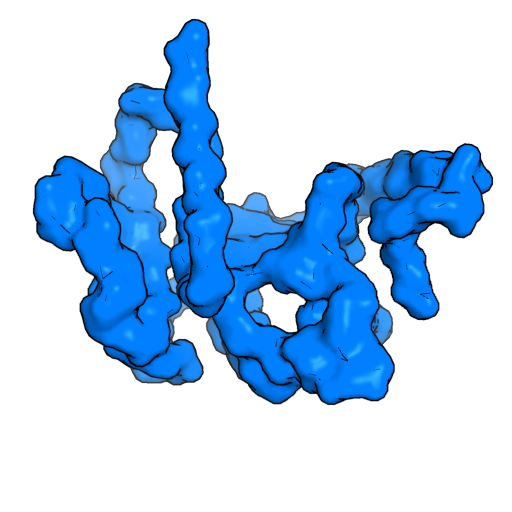4.134 1.00 89.50 108 ASP A O 1
ATOM 857 N N . TYR A 1 109 ? 9.043 3.889 5.187 1.00 88.12 109 TYR A N 1
ATOM 858 C CA . TYR A 1 109 ? 8.492 4.900 6.093 1.00 88.12 109 TYR A CA 1
ATOM 859 C C . TYR A 1 109 ? 9.477 5.217 7.232 1.00 88.12 109 TYR A C 1
ATOM 861 O O . TYR A 1 109 ? 9.279 4.899 8.411 1.00 88.12 109 TYR A O 1
ATOM 869 N N . ALA A 1 110 ? 10.602 5.814 6.857 1.00 77.19 110 ALA A N 1
ATOM 870 C CA . ALA A 1 110 ? 11.696 6.191 7.729 1.00 77.19 110 ALA A CA 1
ATOM 871 C C . ALA A 1 110 ? 12.323 7.500 7.241 1.00 77.19 110 ALA A C 1
ATOM 873 O O . ALA A 1 110 ? 12.347 7.808 6.056 1.00 77.19 110 ALA A O 1
ATOM 874 N N . ASN A 1 111 ? 12.885 8.269 8.171 1.00 66.00 111 ASN A N 1
ATOM 875 C CA . ASN A 1 111 ? 13.408 9.613 7.910 1.00 66.00 111 ASN A CA 1
ATOM 876 C C . ASN A 1 111 ? 14.799 9.616 7.230 1.00 66.00 111 ASN A C 1
ATOM 878 O O . ASN A 1 111 ? 15.587 10.548 7.399 1.00 66.00 111 ASN A O 1
ATOM 882 N N . TRP A 1 112 ? 15.158 8.553 6.506 1.00 67.62 112 TRP A N 1
ATOM 883 C CA . TRP A 1 112 ? 16.359 8.586 5.678 1.00 67.62 112 TRP A CA 1
ATOM 884 C C . TRP A 1 112 ? 16.056 9.412 4.428 1.00 67.62 112 TRP A C 1
ATOM 886 O O . TRP A 1 112 ? 14.972 9.339 3.874 1.00 67.62 112 TRP A O 1
ATOM 896 N N . GLY A 1 113 ? 16.989 10.260 4.005 1.00 59.06 113 GLY A N 1
ATOM 897 C CA . GLY A 1 113 ? 16.840 11.018 2.762 1.00 59.06 113 GLY A CA 1
ATOM 898 C C . GLY A 1 113 ? 15.919 12.253 2.788 1.00 59.06 113 GLY A C 1
ATOM 899 O O . GLY A 1 113 ? 15.845 12.953 1.780 1.00 59.06 113 GLY A O 1
ATOM 900 N N . ARG A 1 114 ? 15.299 12.617 3.922 1.00 55.47 114 ARG A N 1
ATOM 901 C CA . ARG A 1 114 ? 14.459 13.837 4.037 1.00 55.47 114 ARG A CA 1
ATOM 902 C C . ARG A 1 114 ? 15.189 15.126 3.643 1.00 55.47 114 ARG A C 1
ATOM 904 O O . ARG A 1 114 ? 14.612 16.019 3.033 1.00 55.47 114 ARG A O 1
ATOM 911 N N . PHE A 1 115 ? 16.487 15.227 3.937 1.00 54.56 115 PHE A N 1
ATOM 912 C CA . PHE A 1 115 ? 17.283 16.416 3.600 1.00 54.56 115 PHE A CA 1
ATOM 913 C C . PHE A 1 115 ? 17.740 16.476 2.137 1.00 54.56 115 PHE A C 1
ATOM 915 O O . PHE A 1 115 ? 18.087 17.552 1.657 1.00 54.56 115 PHE A O 1
ATOM 922 N N . ASN A 1 116 ? 17.745 15.351 1.420 1.00 67.12 116 ASN A N 1
ATOM 923 C CA . ASN A 1 116 ? 18.194 15.281 0.026 1.00 67.12 116 ASN A CA 1
ATOM 924 C C . ASN A 1 116 ? 17.096 14.806 -0.943 1.00 67.12 116 ASN A C 1
ATOM 926 O O . ASN A 1 116 ? 17.387 14.589 -2.116 1.00 67.12 116 ASN A O 1
ATOM 930 N N . LYS A 1 117 ? 15.841 14.704 -0.474 1.00 70.62 117 LYS A N 1
ATOM 931 C CA . LYS A 1 117 ? 14.651 14.303 -1.246 1.00 70.62 117 LYS A CA 1
ATOM 932 C C . LYS A 1 117 ? 14.782 12.932 -1.922 1.00 70.62 117 LYS A C 1
ATOM 934 O O . LYS A 1 117 ? 14.157 12.689 -2.953 1.00 70.62 117 LYS A O 1
ATOM 939 N N . LEU A 1 118 ? 15.617 12.052 -1.364 1.00 74.75 118 LEU A N 1
ATOM 940 C CA . LEU A 1 118 ? 15.814 10.696 -1.887 1.00 74.75 118 LEU A CA 1
ATOM 941 C C . LEU A 1 118 ? 14.776 9.697 -1.370 1.00 74.75 118 LEU A C 1
ATOM 943 O O . LEU A 1 118 ? 14.661 8.619 -1.945 1.00 74.75 118 LEU A O 1
ATOM 947 N N . ASN A 1 119 ? 14.027 10.068 -0.332 1.00 84.12 119 ASN A N 1
ATOM 948 C CA . ASN A 1 119 ? 12.857 9.344 0.136 1.00 84.12 119 ASN A CA 1
ATOM 949 C C . ASN A 1 119 ? 11.683 10.319 0.214 1.00 84.12 119 ASN A C 1
ATOM 951 O O . ASN A 1 119 ? 11.818 11.376 0.820 1.00 84.12 119 ASN A O 1
ATOM 955 N N . GLY A 1 120 ? 10.591 9.984 -0.460 1.00 89.44 120 GLY A N 1
ATOM 956 C CA . GLY A 1 120 ? 9.333 10.718 -0.466 1.00 89.44 120 GLY A CA 1
ATOM 957 C C . GLY A 1 120 ? 8.190 9.942 0.181 1.00 89.44 120 GLY A C 1
ATOM 958 O O . GLY A 1 120 ? 7.056 10.417 0.128 1.00 89.44 120 GLY A O 1
ATOM 959 N N . VAL A 1 121 ? 8.454 8.743 0.727 1.00 91.31 121 VAL A N 1
ATOM 960 C CA . VAL A 1 121 ? 7.420 7.910 1.355 1.00 91.31 121 VAL A CA 1
ATOM 961 C C . VAL A 1 121 ? 6.826 8.617 2.576 1.00 91.31 121 VAL A C 1
ATOM 963 O O . VAL A 1 121 ? 5.607 8.793 2.596 1.00 91.31 121 VAL A O 1
ATOM 966 N N . PRO A 1 122 ? 7.611 9.085 3.572 1.00 90.25 122 PRO A N 1
ATOM 967 C CA . PRO A 1 122 ? 7.037 9.790 4.716 1.00 90.25 122 PRO A CA 1
ATOM 968 C C . PRO A 1 122 ? 6.257 11.048 4.324 1.00 90.25 122 PRO A C 1
ATOM 970 O O . PRO A 1 122 ? 5.188 11.304 4.870 1.00 90.25 122 PRO A O 1
ATOM 973 N N . GLU A 1 123 ? 6.773 11.813 3.363 1.00 89.12 123 GLU A N 1
ATOM 974 C CA . GLU A 1 123 ? 6.196 13.074 2.904 1.00 89.12 123 GLU A CA 1
ATOM 975 C C . GLU A 1 123 ? 4.831 12.865 2.247 1.00 89.12 123 GLU A C 1
ATOM 977 O O . GLU A 1 123 ? 3.866 13.530 2.623 1.00 89.12 123 GLU A O 1
ATOM 982 N N . TYR A 1 124 ? 4.728 11.927 1.300 1.00 93.38 124 TYR A N 1
ATOM 983 C CA . TYR A 1 124 ? 3.457 11.664 0.630 1.00 93.38 124 TYR A CA 1
ATOM 984 C C . TYR A 1 124 ? 2.428 11.038 1.576 1.00 93.38 124 TYR A C 1
ATOM 986 O O . TYR A 1 124 ? 1.263 11.424 1.556 1.00 93.38 124 TYR A O 1
ATOM 994 N N . LEU A 1 125 ? 2.841 10.112 2.447 1.00 93.12 125 LEU A N 1
ATOM 995 C CA . LEU A 1 125 ? 1.915 9.497 3.400 1.00 93.12 125 LEU A CA 1
ATOM 996 C C . LEU A 1 125 ? 1.424 10.484 4.465 1.00 93.12 125 LEU A C 1
ATOM 998 O O . LEU A 1 125 ? 0.269 10.395 4.878 1.00 93.12 125 LEU A O 1
ATOM 1002 N N . HIS A 1 126 ? 2.255 11.446 4.875 1.00 90.38 126 HIS A N 1
ATOM 1003 C CA . HIS A 1 126 ? 1.817 12.539 5.742 1.00 90.38 126 HIS A CA 1
ATOM 1004 C C . HIS A 1 126 ? 0.764 13.412 5.050 1.00 90.38 126 HIS A C 1
ATOM 1006 O O . HIS A 1 126 ? -0.288 13.666 5.631 1.00 90.38 126 HIS A O 1
ATOM 1012 N N . GLU A 1 127 ? 0.998 13.805 3.794 1.00 91.75 127 GLU A N 1
ATOM 1013 C CA . GLU A 1 127 ? 0.015 14.551 2.999 1.00 91.75 127 GLU A CA 1
ATOM 1014 C C . GLU A 1 127 ? -1.288 13.767 2.817 1.00 91.75 127 GLU A C 1
ATOM 1016 O O . GLU A 1 127 ? -2.371 14.330 2.959 1.00 91.75 127 GLU A O 1
ATOM 1021 N N . LEU A 1 128 ? -1.205 12.464 2.550 1.00 92.88 128 LEU A N 1
ATOM 1022 C CA . LEU A 1 128 ? -2.379 11.616 2.393 1.00 92.88 128 LEU A CA 1
ATOM 1023 C C . LEU A 1 128 ? -3.168 11.521 3.707 1.00 92.88 128 LEU A C 1
ATOM 1025 O O . LEU A 1 128 ? -4.393 11.659 3.698 1.00 92.88 128 LEU A O 1
ATOM 1029 N N . SER A 1 129 ? -2.479 11.353 4.836 1.00 92.12 129 SER A N 1
ATOM 1030 C CA . SER A 1 129 ? -3.094 11.305 6.165 1.00 92.12 129 SER A CA 1
ATOM 1031 C C . SER A 1 129 ? -3.766 12.630 6.539 1.00 92.12 129 SER A C 1
ATOM 1033 O O . SER A 1 129 ? -4.940 12.631 6.898 1.00 92.12 129 SER A O 1
ATOM 1035 N N . GLU A 1 130 ? -3.065 13.761 6.423 1.00 88.38 130 GLU A N 1
ATOM 1036 C CA . GLU A 1 130 ? -3.591 1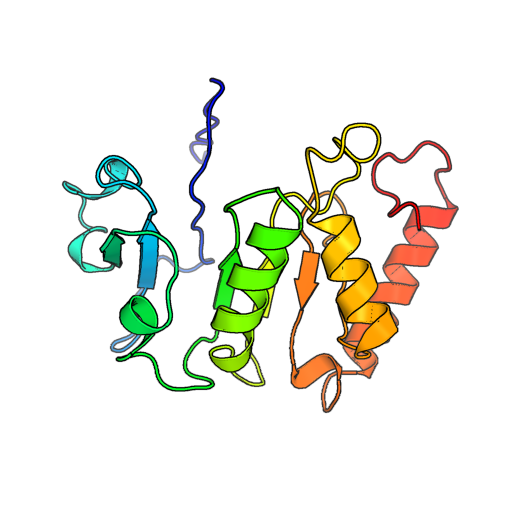5.080 6.810 1.00 88.38 130 GLU A CA 1
ATOM 1037 C C . GLU A 1 130 ? -4.615 15.625 5.805 1.00 88.38 130 GLU A C 1
ATOM 1039 O O . GLU A 1 130 ? -5.657 16.155 6.187 1.00 88.38 130 GLU A O 1
ATOM 1044 N N . GLY A 1 131 ? -4.334 15.492 4.508 1.00 86.50 131 GLY A N 1
ATOM 1045 C CA . GLY A 1 131 ? -5.139 16.072 3.436 1.00 86.50 131 GLY A CA 1
ATOM 1046 C C . GLY A 1 131 ? -6.432 15.309 3.161 1.00 86.50 131 GLY A C 1
ATOM 1047 O O . GLY A 1 131 ? -7.462 15.930 2.904 1.00 86.50 131 GLY A O 1
ATOM 1048 N N . SER A 1 132 ? -6.399 13.972 3.224 1.00 85.62 132 SER A N 1
ATOM 1049 C CA . SER A 1 132 ? -7.579 13.129 2.961 1.00 85.62 132 SER A CA 1
ATOM 1050 C C . SER A 1 132 ? -8.189 12.494 4.214 1.00 85.62 132 SER A C 1
ATOM 1052 O O . SER A 1 132 ? -9.280 11.928 4.144 1.00 85.62 132 SER A O 1
ATOM 1054 N N . GLY A 1 133 ? -7.516 12.584 5.366 1.00 88.94 133 GLY A N 1
ATOM 1055 C CA . GLY A 1 133 ? -7.940 11.914 6.596 1.00 88.94 133 GLY A CA 1
ATOM 1056 C C . GLY A 1 133 ? -7.717 10.399 6.574 1.00 88.94 133 GLY A C 1
ATOM 1057 O O . GLY A 1 133 ? -8.338 9.689 7.372 1.00 88.94 133 GLY A O 1
ATOM 1058 N N . LEU A 1 134 ? -6.884 9.886 5.655 1.00 92.44 134 LEU A N 1
ATOM 1059 C CA . LEU A 1 134 ? -6.632 8.454 5.524 1.00 92.44 134 LEU A CA 1
ATOM 1060 C C . LEU A 1 134 ? -5.886 7.942 6.770 1.00 92.44 134 LEU A C 1
ATOM 1062 O O . LEU A 1 134 ? -4.773 8.392 7.037 1.00 92.44 134 LEU A O 1
ATOM 1066 N N . PRO A 1 135 ? -6.444 6.984 7.532 1.00 94.12 135 PRO A N 1
ATOM 1067 C CA . PRO A 1 135 ? -5.803 6.496 8.745 1.00 94.12 135 PRO A CA 1
ATOM 1068 C C . PRO A 1 135 ? -4.571 5.664 8.390 1.00 94.12 135 PRO A C 1
ATOM 1070 O O . PRO A 1 135 ? -4.685 4.516 7.952 1.00 94.12 135 PRO A O 1
ATOM 1073 N N . ILE A 1 136 ? -3.396 6.245 8.598 1.00 93.50 136 ILE A N 1
ATOM 1074 C CA . ILE A 1 136 ? -2.102 5.589 8.423 1.00 93.50 136 ILE A CA 1
ATOM 1075 C C . ILE A 1 136 ? -1.450 5.460 9.801 1.00 93.50 136 ILE A C 1
ATOM 1077 O O . ILE A 1 136 ? -1.503 6.377 10.623 1.00 93.50 136 ILE A O 1
ATOM 1081 N N . ALA A 1 137 ? -0.873 4.296 10.079 1.00 91.19 137 ALA A N 1
ATOM 1082 C CA . ALA A 1 137 ? -0.090 4.030 11.280 1.00 91.19 137 ALA A CA 1
ATOM 1083 C C . ALA A 1 137 ? 1.306 3.540 10.894 1.00 91.19 137 ALA A C 1
ATOM 1085 O O . ALA A 1 137 ? 1.524 3.023 9.800 1.00 91.19 137 ALA A O 1
ATOM 1086 N N . ARG A 1 138 ? 2.258 3.650 11.820 1.00 87.94 138 ARG A N 1
ATOM 1087 C CA . ARG A 1 138 ? 3.587 3.051 11.674 1.00 87.94 138 ARG A CA 1
ATOM 1088 C C . ARG A 1 138 ? 3.669 1.758 12.470 1.00 87.94 138 ARG A C 1
ATOM 1090 O O . ARG A 1 138 ? 3.306 1.735 13.644 1.00 87.94 138 ARG A O 1
ATOM 1097 N N . ILE A 1 139 ? 4.250 0.718 11.880 1.00 86.69 139 ILE A N 1
ATOM 1098 C CA . ILE A 1 139 ? 4.579 -0.510 12.607 1.00 86.69 139 ILE A CA 1
ATOM 1099 C C . ILE A 1 139 ? 5.829 -0.252 13.459 1.00 86.69 139 ILE A C 1
ATOM 1101 O O . ILE A 1 139 ? 6.937 -0.082 12.938 1.00 86.69 139 ILE A O 1
ATOM 1105 N N . SER A 1 140 ? 5.651 -0.209 14.780 1.00 81.12 140 SER A N 1
ATOM 1106 C CA . SER A 1 140 ? 6.725 0.029 15.752 1.00 81.12 140 SER A CA 1
ATOM 1107 C C . SER A 1 140 ? 7.908 -0.925 15.559 1.00 81.12 140 SER A C 1
ATOM 1109 O O . SER A 1 140 ? 7.732 -2.120 15.336 1.00 81.12 140 SER A O 1
ATOM 1111 N N . GLY A 1 141 ? 9.128 -0.386 15.642 1.00 80.88 141 GLY A N 1
ATOM 1112 C CA . GLY A 1 141 ? 10.362 -1.152 15.422 1.00 80.88 141 GLY A CA 1
ATOM 1113 C C . GLY A 1 141 ? 10.703 -1.421 13.951 1.00 80.88 141 GLY A C 1
ATOM 1114 O O . GLY A 1 141 ? 11.660 -2.138 13.679 1.00 80.88 141 GLY A O 1
ATOM 1115 N N . SER A 1 142 ? 9.960 -0.841 13.003 1.00 83.81 142 SER A N 1
ATOM 1116 C CA . SER A 1 142 ? 10.224 -0.966 11.567 1.00 83.81 142 SER A CA 1
ATOM 1117 C C . SER A 1 142 ? 10.206 0.390 10.847 1.00 83.81 142 SER A C 1
ATOM 1119 O O . SER A 1 142 ? 9.837 1.423 11.424 1.00 83.81 142 SER A O 1
ATOM 1121 N N . GLY A 1 143 ? 10.611 0.370 9.576 1.00 86.25 143 GLY A N 1
ATOM 1122 C CA . GLY A 1 143 ? 10.390 1.444 8.606 1.00 86.25 143 GLY A CA 1
ATOM 1123 C C . GLY A 1 143 ? 9.142 1.210 7.753 1.00 86.25 143 GLY A C 1
ATOM 1124 O O . GLY A 1 143 ? 9.160 1.544 6.582 1.00 86.25 143 GLY A O 1
ATOM 1125 N N . VAL A 1 144 ? 8.096 0.570 8.286 1.00 92.06 144 VAL A N 1
ATOM 1126 C CA . VAL A 1 144 ? 6.880 0.239 7.527 1.00 92.06 144 VAL A C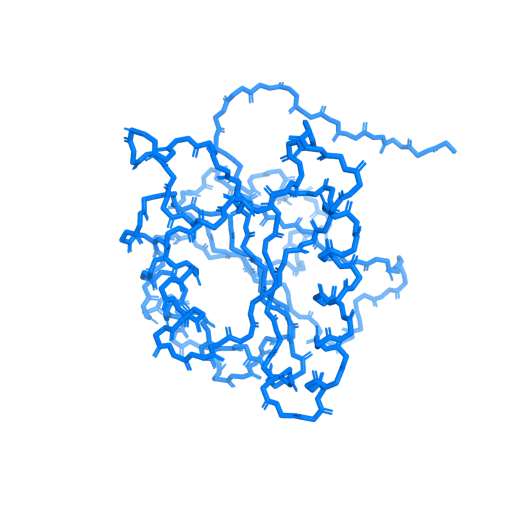A 1
ATOM 1127 C C . VAL A 1 144 ? 5.696 1.057 8.033 1.00 92.06 144 VAL A C 1
ATOM 1129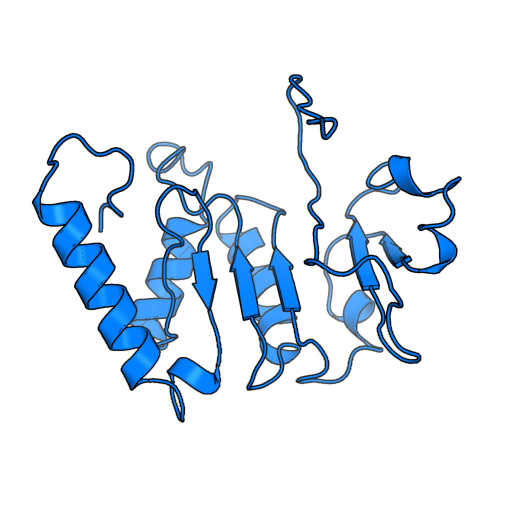 O O . VAL A 1 144 ? 5.418 1.091 9.238 1.00 92.06 144 VAL A O 1
ATOM 1132 N N . ALA A 1 145 ? 4.983 1.688 7.102 1.00 93.50 145 ALA A N 1
ATOM 1133 C CA . ALA A 1 145 ? 3.659 2.255 7.338 1.00 93.50 145 ALA A CA 1
ATOM 1134 C C . ALA A 1 145 ? 2.575 1.256 6.934 1.00 93.50 145 ALA A C 1
ATOM 1136 O O . ALA A 1 145 ? 2.787 0.411 6.066 1.00 93.50 145 ALA A O 1
ATOM 1137 N N . ILE A 1 146 ? 1.411 1.359 7.566 1.00 95.44 146 ILE A N 1
ATOM 1138 C CA . ILE A 1 146 ? 0.266 0.484 7.351 1.00 95.44 146 ILE A CA 1
ATOM 1139 C C . ILE A 1 146 ? -1.036 1.287 7.333 1.00 95.44 146 ILE A C 1
ATOM 1141 O O . ILE A 1 146 ? -1.213 2.225 8.109 1.00 95.44 146 ILE A O 1
ATOM 1145 N N . HIS A 1 147 ? -1.958 0.878 6.468 1.00 96.12 147 HIS A N 1
ATOM 1146 C CA . HIS A 1 147 ? -3.326 1.373 6.367 1.00 96.12 147 HIS A CA 1
ATOM 1147 C C . HIS A 1 147 ? -4.312 0.201 6.261 1.00 96.12 147 HIS A C 1
ATOM 1149 O O . HIS A 1 147 ? -3.991 -0.843 5.692 1.00 96.12 147 HIS A O 1
ATOM 1155 N N . CYS A 1 148 ? -5.524 0.393 6.782 1.00 96.69 148 CYS A N 1
ATOM 1156 C CA . CYS A 1 148 ? -6.681 -0.472 6.564 1.00 96.69 148 CYS A CA 1
ATOM 1157 C C . CYS A 1 148 ? -7.928 0.412 6.384 1.00 96.69 148 CYS A C 1
ATOM 1159 O O . CYS A 1 148 ? -8.188 1.232 7.273 1.00 96.69 148 CYS A O 1
ATOM 1161 N N . PRO A 1 149 ? -8.728 0.258 5.309 1.00 95.56 149 PRO A N 1
ATOM 1162 C CA . PRO A 1 149 ? -9.896 1.112 5.072 1.00 95.56 149 PRO A CA 1
ATOM 1163 C C . PRO A 1 149 ? -10.903 1.073 6.223 1.00 95.56 149 PRO A C 1
ATOM 1165 O O . PRO A 1 149 ? -11.381 2.116 6.671 1.00 95.56 149 PRO A O 1
ATOM 1168 N N . ALA A 1 150 ? -11.108 -0.107 6.817 1.00 94.81 150 ALA A N 1
ATOM 1169 C CA . ALA A 1 150 ? -11.972 -0.276 7.979 1.00 94.81 150 ALA A CA 1
ATOM 1170 C C . ALA A 1 150 ? -11.590 0.615 9.182 1.00 94.81 150 ALA A C 1
ATOM 1172 O O . ALA A 1 150 ? -12.434 0.857 10.044 1.00 94.81 150 ALA A O 1
ATOM 1173 N N . TRP A 1 151 ? -10.357 1.129 9.287 1.00 95.62 151 TRP A N 1
ATOM 1174 C CA . TRP A 1 151 ? -9.973 2.083 10.341 1.00 95.62 151 TRP A CA 1
ATOM 1175 C C . TRP A 1 151 ? -10.634 3.455 10.197 1.00 95.62 151 TRP A C 1
ATOM 1177 O O . TRP A 1 151 ? -10.779 4.170 11.188 1.00 95.62 151 TRP A O 1
ATOM 1187 N N . ALA A 1 152 ? -11.084 3.820 8.997 1.00 91.38 152 ALA A N 1
ATOM 1188 C CA . ALA A 1 152 ? -11.890 5.020 8.800 1.00 91.38 152 ALA A CA 1
ATOM 1189 C C . ALA A 1 152 ? -13.340 4.815 9.280 1.00 91.38 152 ALA A C 1
ATOM 1191 O O . ALA A 1 152 ? -14.047 5.788 9.539 1.00 91.38 152 ALA A O 1
ATOM 1192 N N . SER A 1 153 ? -13.769 3.558 9.433 1.00 91.94 153 SER A N 1
ATOM 1193 C CA . SER A 1 153 ? -15.149 3.155 9.695 1.00 91.94 153 SER A CA 1
ATOM 1194 C C . SER A 1 153 ? -15.246 2.224 10.925 1.00 91.94 153 SER A C 1
ATOM 1196 O O . SER A 1 153 ? -15.065 2.645 12.070 1.00 91.94 153 SER A O 1
ATOM 1198 N N . SER A 1 154 ? -15.525 0.941 10.697 1.00 91.25 154 SER A N 1
ATOM 1199 C CA . SER A 1 154 ? -15.871 -0.091 11.681 1.00 91.25 154 SER A CA 1
ATOM 1200 C C . SER A 1 154 ? -14.773 -0.419 12.699 1.00 91.25 154 SER A C 1
ATOM 1202 O O . SER A 1 154 ? -15.072 -0.883 13.798 1.00 91.25 154 SER A O 1
ATOM 1204 N N . LYS A 1 155 ? -13.504 -0.169 12.368 1.00 91.94 155 LYS A N 1
ATOM 1205 C CA . LYS A 1 155 ? -12.327 -0.455 13.204 1.00 91.94 155 LYS A CA 1
ATOM 1206 C C . LYS A 1 155 ? -11.612 0.813 13.685 1.00 91.94 155 LYS A C 1
ATOM 1208 O O . LYS A 1 155 ? -10.466 0.727 14.124 1.00 91.94 155 LYS A O 1
ATOM 1213 N N . ARG A 1 156 ? -12.269 1.980 13.659 1.00 92.31 156 ARG A N 1
ATOM 1214 C CA . ARG A 1 156 ? -11.668 3.256 14.095 1.00 92.31 156 ARG A CA 1
ATOM 1215 C C . ARG A 1 156 ? -11.111 3.217 15.519 1.00 92.31 156 ARG A C 1
ATOM 1217 O O . ARG A 1 156 ? -10.013 3.706 15.752 1.00 92.31 156 ARG A O 1
ATOM 1224 N N . ALA A 1 157 ? -11.824 2.599 16.460 1.00 90.94 157 ALA A N 1
ATOM 1225 C CA . ALA A 1 157 ? -11.366 2.500 17.848 1.00 90.94 157 ALA A CA 1
ATOM 1226 C C . ALA A 1 157 ? -10.050 1.711 17.989 1.00 90.94 157 ALA A C 1
ATOM 1228 O O . ALA A 1 157 ? -9.195 2.084 18.785 1.00 90.94 157 ALA A O 1
ATOM 1229 N N . VAL A 1 158 ? -9.863 0.660 17.180 1.00 89.88 158 VAL A N 1
ATOM 1230 C CA . VAL A 1 158 ? -8.623 -0.135 17.162 1.00 89.88 158 VAL A CA 1
ATOM 1231 C C . VAL A 1 158 ? -7.447 0.713 16.683 1.00 89.88 158 VAL A C 1
ATOM 1233 O O . VAL A 1 158 ? -6.369 0.653 17.264 1.00 89.88 158 VAL A O 1
ATOM 1236 N N . TYR A 1 159 ? -7.666 1.519 15.644 1.00 91.88 159 TYR A N 1
ATOM 1237 C CA . TYR A 1 159 ? -6.656 2.442 15.134 1.00 91.88 159 TYR A CA 1
ATOM 1238 C C . TYR A 1 159 ? -6.255 3.490 16.179 1.00 91.88 159 TYR A C 1
ATOM 1240 O O . TYR A 1 159 ? -5.068 3.669 16.434 1.00 91.88 159 TYR A O 1
ATOM 1248 N N . LEU A 1 160 ? -7.233 4.131 16.830 1.00 90.31 160 LEU A N 1
ATOM 1249 C CA . LEU A 1 160 ? -6.962 5.141 17.858 1.00 90.31 160 LEU A CA 1
ATOM 1250 C C . LEU A 1 160 ? -6.184 4.562 19.048 1.00 90.31 160 LEU A C 1
ATOM 1252 O O . LEU A 1 160 ? -5.189 5.153 19.454 1.00 90.31 160 LEU A O 1
ATOM 1256 N N . ALA A 1 161 ? -6.565 3.377 19.536 1.00 87.75 161 ALA A N 1
ATOM 1257 C CA . ALA A 1 161 ? -5.842 2.702 20.614 1.00 87.75 161 ALA A CA 1
ATOM 1258 C C . ALA A 1 161 ? -4.380 2.398 20.231 1.00 87.75 161 ALA A C 1
ATOM 1260 O O . ALA A 1 161 ? -3.466 2.621 21.020 1.00 87.75 161 ALA A O 1
ATOM 1261 N N . ALA A 1 162 ? -4.135 1.960 18.991 1.00 85.12 162 ALA A N 1
ATOM 1262 C CA . ALA A 1 162 ? -2.777 1.704 18.514 1.00 85.12 162 ALA A CA 1
ATOM 1263 C C . ALA A 1 162 ? -1.917 2.983 18.440 1.00 85.12 162 ALA A C 1
ATOM 1265 O O . ALA A 1 162 ? -0.716 2.932 18.713 1.00 85.12 162 ALA A O 1
ATOM 1266 N N . LEU A 1 163 ? -2.512 4.130 18.087 1.00 85.12 163 LEU A N 1
ATOM 1267 C CA . LEU A 1 163 ? -1.811 5.419 18.098 1.00 85.12 163 LEU A CA 1
ATOM 1268 C C . LEU A 1 163 ? -1.480 5.883 19.519 1.00 85.12 163 LEU A C 1
ATOM 1270 O O . LEU A 1 163 ? -0.388 6.401 19.752 1.00 85.12 163 LEU A O 1
ATOM 1274 N N . GLU A 1 164 ? -2.398 5.696 20.467 1.00 85.81 164 GLU A N 1
ATOM 1275 C CA . GLU A 1 164 ? -2.163 6.006 21.881 1.00 85.81 164 GLU A CA 1
ATOM 1276 C C . GLU A 1 164 ? -0.976 5.202 22.429 1.00 85.81 164 GLU A C 1
ATOM 1278 O O . GLU A 1 164 ? -0.049 5.789 22.994 1.00 85.81 164 GLU A O 1
ATOM 1283 N N . ASP A 1 165 ? -0.938 3.893 22.161 1.00 77.75 165 ASP A N 1
ATOM 1284 C CA . ASP A 1 165 ? 0.174 3.016 22.543 1.00 77.75 165 ASP A CA 1
ATOM 1285 C C . ASP A 1 165 ? 1.504 3.467 21.910 1.00 77.75 165 ASP A C 1
ATOM 1287 O O . ASP A 1 165 ? 2.546 3.512 22.574 1.00 77.75 165 ASP A O 1
ATOM 1291 N N . GLN A 1 166 ? 1.487 3.847 20.628 1.00 75.25 166 GLN A N 1
ATOM 1292 C CA . GLN A 1 166 ? 2.676 4.324 19.916 1.00 75.25 166 GLN A CA 1
ATOM 1293 C C . GLN A 1 166 ? 3.203 5.659 20.465 1.00 75.25 166 GLN A C 1
ATOM 1295 O O . GLN A 1 166 ? 4.422 5.844 20.598 1.00 75.25 166 GLN A O 1
ATOM 1300 N N . ASN A 1 167 ? 2.305 6.577 20.816 1.00 77.00 167 ASN A N 1
ATOM 1301 C CA . ASN A 1 167 ? 2.656 7.860 21.418 1.00 77.00 167 ASN A CA 1
ATOM 1302 C C . ASN A 1 167 ? 3.224 7.671 22.830 1.00 77.00 167 ASN A C 1
ATOM 1304 O O . ASN A 1 167 ? 4.255 8.262 23.160 1.00 77.00 167 ASN A O 1
ATOM 1308 N N . ALA A 1 168 ? 2.620 6.790 23.633 1.00 75.75 168 ALA A N 1
ATOM 1309 C CA . ALA A 1 168 ? 3.116 6.445 24.964 1.00 75.75 168 ALA A CA 1
ATOM 1310 C C . ALA A 1 168 ? 4.515 5.806 24.912 1.00 75.75 168 ALA A C 1
ATOM 1312 O O . ALA A 1 168 ? 5.378 6.129 25.730 1.00 75.75 168 ALA A O 1
ATOM 1313 N N . ALA A 1 169 ? 4.775 4.945 23.923 1.00 68.31 169 ALA A N 1
ATOM 1314 C CA . ALA A 1 169 ? 6.095 4.353 23.713 1.00 68.31 169 ALA A CA 1
ATOM 1315 C C . ALA A 1 169 ? 7.153 5.393 23.297 1.00 68.31 169 ALA A C 1
ATOM 1317 O O . ALA A 1 169 ? 8.294 5.326 23.750 1.00 68.31 169 ALA A O 1
ATOM 1318 N N . SER A 1 170 ? 6.777 6.372 22.468 1.00 64.19 170 SER A N 1
ATOM 1319 C CA . SER A 1 170 ? 7.695 7.415 21.983 1.00 64.19 170 SER A CA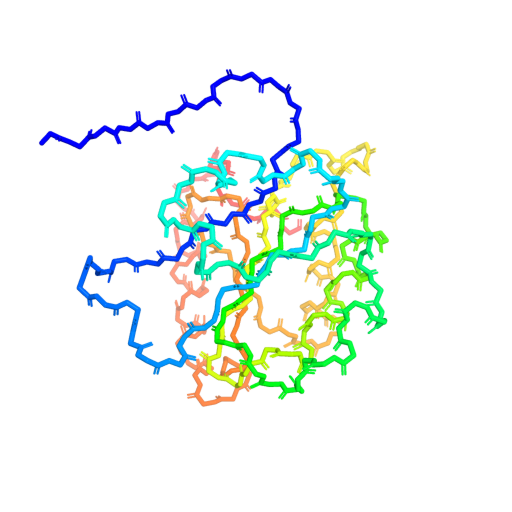 1
ATOM 1320 C C . SER A 1 170 ? 8.041 8.459 23.051 1.00 64.19 170 SER A C 1
ATOM 1322 O O . SER A 1 170 ? 9.127 9.031 23.019 1.00 64.19 170 SER A O 1
ATOM 1324 N N . ALA A 1 171 ? 7.156 8.686 24.026 1.00 60.84 171 ALA A N 1
ATOM 1325 C CA . ALA A 1 171 ? 7.381 9.636 25.117 1.00 60.84 171 ALA A CA 1
ATOM 1326 C C . ALA A 1 171 ? 8.508 9.218 26.088 1.00 60.84 171 ALA A C 1
ATOM 1328 O O . ALA A 1 171 ? 9.046 10.067 26.796 1.00 60.84 171 ALA A O 1
ATOM 1329 N N . ASN A 1 172 ? 8.881 7.933 26.115 1.00 54.19 172 ASN A N 1
ATOM 1330 C CA . ASN A 1 172 ? 9.821 7.378 27.095 1.00 54.19 172 ASN A CA 1
ATOM 13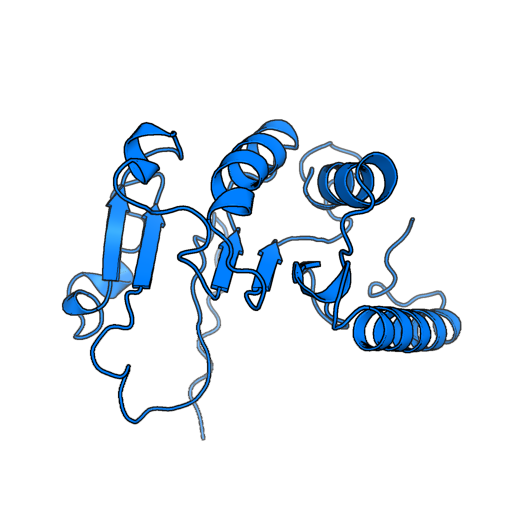31 C C . ASN A 1 172 ? 11.279 7.264 26.608 1.00 54.19 172 ASN A C 1
ATOM 1333 O O . ASN A 1 172 ? 12.138 6.857 27.389 1.00 54.19 172 ASN A O 1
ATOM 1337 N N . ASP A 1 173 ? 11.591 7.633 25.361 1.00 51.22 173 ASP A N 1
ATOM 1338 C CA . ASP A 1 173 ? 12.970 7.656 24.858 1.00 51.22 173 ASP A CA 1
ATOM 1339 C C . ASP A 1 173 ? 13.169 8.770 23.807 1.00 51.22 173 ASP A C 1
ATOM 1341 O O . ASP A 1 173 ? 12.881 8.568 22.624 1.00 51.22 173 ASP A O 1
ATOM 1345 N N . PRO A 1 174 ? 13.694 9.947 24.198 1.00 45.16 174 PRO A N 1
ATOM 1346 C CA . PRO A 1 174 ? 13.933 11.057 23.274 1.00 45.16 174 PRO A CA 1
ATOM 1347 C C . PRO A 1 174 ? 15.050 10.774 22.250 1.00 45.16 174 PRO A C 1
ATOM 1349 O O . PRO A 1 174 ? 15.203 11.535 21.293 1.00 45.16 174 PRO A O 1
ATOM 1352 N N . TRP A 1 175 ? 15.818 9.690 22.424 1.00 43.44 175 TRP A N 1
ATOM 1353 C CA . TRP A 1 175 ? 16.860 9.234 21.497 1.00 43.44 175 TRP A CA 1
ATOM 1354 C C . TRP A 1 175 ? 16.424 8.028 20.656 1.00 43.44 175 TRP A C 1
ATOM 1356 O O . TRP A 1 175 ? 17.187 7.563 19.803 1.00 43.44 175 TRP A O 1
ATOM 1366 N N . SER A 1 176 ? 15.181 7.568 20.822 1.00 49.53 176 SER A N 1
ATOM 1367 C CA . SER A 1 176 ? 14.590 6.529 19.991 1.00 49.53 176 SER A CA 1
ATOM 1368 C C . SER A 1 176 ? 14.479 7.013 18.546 1.00 49.53 176 SER A C 1
ATOM 1370 O O . SER A 1 176 ? 13.609 7.805 18.168 1.00 49.53 176 SER A O 1
ATOM 1372 N N . VAL A 1 177 ? 15.335 6.448 17.694 1.00 47.44 177 VAL A N 1
ATOM 1373 C CA . VAL A 1 177 ? 15.240 6.494 16.223 1.00 47.44 177 VAL A CA 1
ATOM 1374 C C . VAL A 1 177 ? 13.943 5.857 15.683 1.00 47.44 177 VAL A C 1
ATOM 1376 O O . VAL A 1 177 ? 13.676 5.899 14.481 1.00 47.44 177 VAL A O 1
ATOM 1379 N N . GLY A 1 178 ? 13.119 5.276 16.563 1.00 43.88 178 GLY A N 1
ATOM 1380 C CA . GLY A 1 178 ? 11.799 4.720 16.277 1.00 43.88 178 GLY A CA 1
ATOM 1381 C C . GLY A 1 178 ? 10.644 5.722 16.366 1.00 43.88 178 GLY A C 1
ATOM 1382 O O . GLY A 1 178 ? 9.532 5.370 15.978 1.00 43.88 178 GLY A O 1
ATOM 1383 N N . SER A 1 179 ? 10.873 6.957 16.821 1.00 41.31 179 SER A N 1
ATOM 1384 C CA . SER A 1 179 ? 9.836 7.996 16.806 1.00 41.31 179 SER A CA 1
ATOM 1385 C C . SER A 1 179 ? 9.604 8.504 15.377 1.00 41.31 179 SER A C 1
ATOM 1387 O O . SER A 1 179 ? 10.545 8.791 14.629 1.00 41.31 179 SER A O 1
ATOM 1389 N N . ALA A 1 180 ? 8.340 8.567 14.950 1.00 39.84 180 ALA A N 1
ATOM 1390 C CA . ALA A 1 180 ? 7.977 9.352 13.778 1.00 39.84 180 ALA A CA 1
ATOM 1391 C C . ALA A 1 180 ? 8.215 10.818 14.150 1.00 39.84 180 ALA A C 1
ATOM 1393 O O . ALA A 1 180 ? 7.533 11.366 15.013 1.00 39.84 180 ALA A O 1
ATOM 1394 N N . ARG A 1 181 ? 9.239 11.434 13.559 1.00 40.84 181 ARG A N 1
ATOM 1395 C CA . ARG A 1 181 ? 9.366 12.887 13.617 1.00 40.84 181 ARG A CA 1
ATOM 1396 C C . ARG A 1 181 ? 8.289 13.430 12.686 1.00 40.84 181 ARG A C 1
ATOM 1398 O O . ARG A 1 181 ? 8.410 13.221 11.480 1.00 40.84 181 ARG A O 1
ATOM 1405 N N . GLY A 1 182 ? 7.244 14.013 13.273 1.00 37.44 182 GLY A N 1
ATOM 1406 C CA . GLY A 1 182 ? 6.311 14.878 12.552 1.00 37.44 182 GLY A CA 1
ATOM 1407 C C . GLY A 1 182 ? 7.040 15.993 11.812 1.00 37.44 182 GLY A C 1
ATOM 1408 O O . GLY A 1 182 ? 8.179 16.347 12.211 1.00 37.44 182 GLY A O 1
#